Protein AF-A0A7C6TKN6-F1 (afdb_monomer)

Foldseek 3Di:
DDDDDDDPPPPVVVVVVVVVVVVVVVVVVPPPCDDDDDDDDDDDDDDDDDDDDDDDDPDDPQPDVVLLVVLVVLLVVLVVVLVVLVVVLVVLVVVLVPDDPVCPVVNVVSVVVSVVSVVVNVVSVVVSVVSVVSNVD

Sequence (137 aa):
DNRLRHVHGGVEEYLRLRAEQERRGSAGSNKTAGSNGATAGACGNDSGGAASASEGSETAAKLTGAEARAAKKEVSSIERRMDKLNSQIAKKHEEMAAHDQTDFEGLATLTAAIREYQDELDELEMRWLEASEALEA

pLDDT: mean 73.45, std 24.55, range [29.03, 98.44]

Solvent-accessible surface area (backbone atoms only — not comparable to full-atom values): 8570 Å² total; per-residue (Å²): 134,91,80,83,77,91,62,96,60,55,68,65,46,52,51,50,56,48,55,51,47,51,49,50,52,61,62,59,74,73,72,89,84,80,81,91,82,89,80,89,82,81,90,79,90,82,87,86,80,81,83,79,90,72,89,82,74,96,60,78,85,53,61,54,80,63,55,49,49,49,33,53,50,47,36,58,51,39,52,56,48,44,55,50,40,54,54,49,43,54,52,48,51,51,52,56,70,72,45,66,88,83,42,58,67,62,50,49,51,50,53,50,55,44,48,54,47,48,54,54,38,54,55,44,51,53,53,35,49,57,31,49,53,61,63,76,86

Structure (mmCIF, N/CA/C/O backbone):
data_AF-A0A7C6TKN6-F1
#
_entry.id   AF-A0A7C6TKN6-F1
#
loop_
_atom_site.group_PDB
_atom_site.id
_atom_site.type_symbol
_atom_site.label_atom_id
_atom_site.label_alt_id
_atom_site.label_comp_id
_atom_site.label_asym_id
_atom_site.label_entity_id
_atom_site.label_seq_id
_atom_site.pdbx_PDB_ins_code
_atom_site.Cartn_x
_atom_site.Cartn_y
_atom_site.Cartn_z
_atom_site.occupancy
_atom_site.B_iso_or_equiv
_atom_site.auth_seq_id
_atom_site.auth_comp_id
_atom_site.auth_asym_id
_atom_site.auth_atom_id
_atom_site.pdbx_PDB_model_num
ATOM 1 N N . ASP A 1 1 ? -15.943 -28.824 20.877 1.00 35.03 1 ASP A N 1
ATOM 2 C CA . ASP A 1 1 ? -16.032 -28.981 19.410 1.00 35.03 1 ASP A CA 1
ATOM 3 C C . ASP A 1 1 ? -15.747 -27.677 18.682 1.00 35.03 1 ASP A C 1
ATOM 5 O O . ASP A 1 1 ? -16.536 -26.743 18.735 1.00 35.03 1 ASP A O 1
ATOM 9 N N . ASN A 1 2 ? -14.583 -27.605 18.034 1.00 37.94 2 ASN A N 1
ATOM 10 C CA . ASN A 1 2 ? -14.028 -26.399 17.413 1.00 37.94 2 ASN A CA 1
ATOM 11 C C . ASN A 1 2 ? -14.423 -26.318 15.924 1.00 37.94 2 ASN A C 1
ATOM 13 O O . ASN A 1 2 ? -13.620 -26.579 15.030 1.00 37.94 2 ASN A O 1
ATOM 17 N N . ARG A 1 3 ? -15.699 -26.030 15.633 1.00 45.22 3 ARG A N 1
ATOM 18 C CA . ARG A 1 3 ? -16.209 -26.021 14.250 1.00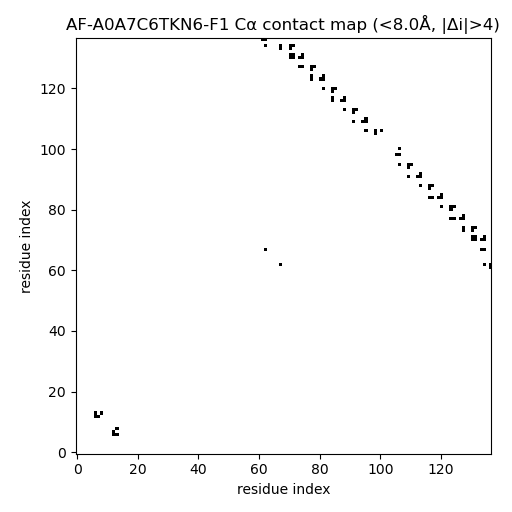 45.22 3 ARG A CA 1
ATOM 19 C C . ARG A 1 3 ? -15.982 -24.662 13.579 1.00 45.22 3 ARG A C 1
ATOM 21 O O . ARG A 1 3 ? -16.849 -23.793 13.625 1.00 45.22 3 ARG A O 1
ATOM 28 N N . LEU A 1 4 ? -14.840 -24.506 12.915 1.00 48.41 4 LEU A N 1
ATOM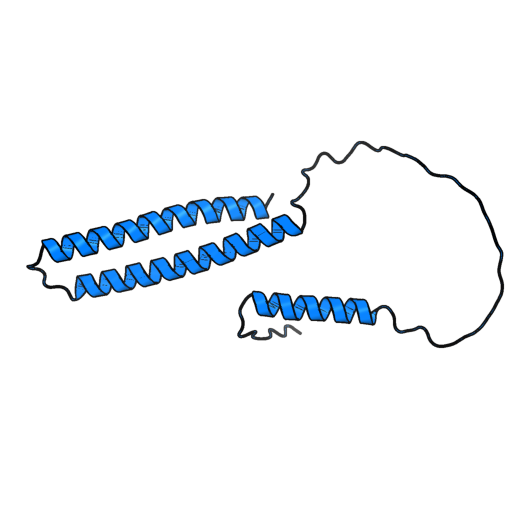 29 C CA . LEU A 1 4 ? -14.578 -23.390 12.000 1.00 48.41 4 LEU A CA 1
ATOM 30 C C . LEU A 1 4 ? -15.481 -23.517 10.762 1.00 48.41 4 LEU A C 1
ATOM 32 O O . LEU A 1 4 ? -15.497 -24.553 10.095 1.00 48.41 4 LEU A O 1
ATOM 36 N N . ARG A 1 5 ? -16.271 -22.479 10.465 1.00 62.88 5 ARG A N 1
ATOM 37 C CA . ARG A 1 5 ? -17.066 -22.381 9.232 1.00 62.88 5 ARG A CA 1
ATOM 38 C C . ARG A 1 5 ? -16.378 -21.405 8.285 1.00 62.88 5 ARG A C 1
ATOM 40 O O . ARG A 1 5 ? -16.221 -20.240 8.632 1.00 62.88 5 ARG A O 1
ATOM 47 N N . HIS A 1 6 ? -15.989 -21.882 7.104 1.00 48.28 6 HIS A N 1
ATOM 48 C CA . HIS A 1 6 ? -15.462 -21.029 6.040 1.00 48.28 6 HIS A CA 1
ATOM 49 C C . HIS A 1 6 ? -16.571 -20.121 5.507 1.00 48.28 6 HIS A C 1
ATOM 51 O O . HIS A 1 6 ? -17.545 -20.594 4.919 1.00 48.28 6 HIS A O 1
ATOM 57 N N . VAL A 1 7 ? -16.413 -18.817 5.717 1.00 61.28 7 VAL A N 1
ATOM 58 C CA . VAL A 1 7 ? -17.299 -17.788 5.177 1.00 61.28 7 VAL A CA 1
ATOM 59 C C . VAL A 1 7 ? -16.590 -17.152 3.984 1.00 61.28 7 VAL A C 1
ATOM 61 O O . VAL A 1 7 ? -15.584 -16.470 4.148 1.00 61.28 7 VAL A O 1
ATOM 64 N N . HIS A 1 8 ? -17.093 -17.405 2.776 1.00 56.00 8 HIS A N 1
ATOM 65 C CA . HIS A 1 8 ? -16.451 -16.990 1.520 1.00 56.00 8 HIS A CA 1
ATOM 66 C C . HIS A 1 8 ? -16.720 -15.514 1.148 1.00 56.00 8 HIS A C 1
ATOM 68 O O . HIS A 1 8 ? -16.358 -15.083 0.059 1.00 56.00 8 HIS A O 1
ATOM 74 N N . GLY A 1 9 ? -17.312 -14.733 2.060 1.00 57.84 9 GLY A N 1
ATOM 75 C CA . GLY A 1 9 ? -17.597 -13.299 1.912 1.00 57.84 9 GLY A CA 1
ATOM 76 C C . GLY A 1 9 ? -16.752 -12.379 2.801 1.00 57.84 9 GLY A C 1
ATOM 77 O O . GLY A 1 9 ? -17.115 -11.224 3.002 1.00 57.84 9 GLY A O 1
ATOM 78 N N . GLY A 1 10 ? -15.648 -12.873 3.373 1.00 64.69 10 GLY A N 1
ATOM 79 C CA . GLY A 1 10 ? -14.774 -12.069 4.231 1.00 64.69 10 GLY A CA 1
ATOM 80 C C . GLY A 1 10 ? -15.416 -11.667 5.568 1.00 64.69 10 GLY A C 1
ATOM 81 O O . GLY A 1 10 ? -16.241 -12.391 6.132 1.00 64.69 10 GLY A O 1
ATOM 82 N N . VAL A 1 11 ? -15.004 -10.518 6.108 1.00 55.28 11 VAL A N 1
ATOM 83 C CA . VAL A 1 11 ? -15.385 -10.052 7.455 1.00 55.28 11 VAL A CA 1
ATOM 84 C C . VAL A 1 11 ? -16.844 -9.584 7.491 1.00 55.28 11 VAL A C 1
ATOM 86 O O . VAL A 1 11 ? -17.546 -9.832 8.473 1.00 55.28 11 VAL A O 1
ATOM 89 N N . GLU A 1 12 ? -17.336 -8.972 6.413 1.00 60.56 12 GLU A N 1
ATOM 90 C CA . GLU A 1 12 ? -18.717 -8.503 6.293 1.00 60.56 12 GLU A CA 1
ATOM 91 C C . GLU A 1 12 ? -19.734 -9.638 6.455 1.00 60.56 12 GLU A C 1
ATOM 93 O O . GLU A 1 12 ? -20.741 -9.477 7.150 1.00 60.56 12 GLU A O 1
ATOM 98 N N . GLU A 1 13 ? -19.474 -10.805 5.862 1.00 68.44 13 GLU A N 1
ATOM 99 C CA . GLU A 1 13 ? -20.398 -11.932 5.957 1.00 68.44 13 GLU A CA 1
ATOM 100 C C . GLU A 1 13 ? -20.315 -12.651 7.312 1.00 68.44 13 GLU A C 1
ATOM 102 O O . GLU A 1 13 ? -21.340 -13.110 7.819 1.00 68.44 13 GLU A O 1
ATOM 107 N N . TYR A 1 14 ? -19.154 -12.641 7.981 1.00 66.56 14 TYR A N 1
ATOM 108 C CA . TYR A 1 14 ? -19.050 -13.080 9.378 1.00 66.56 14 TYR A CA 1
ATOM 109 C C . TYR A 1 14 ? -19.855 -12.170 10.321 1.00 66.56 14 TYR A C 1
ATOM 111 O O . TYR A 1 14 ? -20.592 -12.661 11.180 1.00 66.56 14 TYR A O 1
ATOM 119 N N . LEU A 1 15 ? -19.788 -10.847 10.130 1.00 77.69 15 LEU A N 1
ATOM 120 C CA . LEU A 1 15 ? -20.584 -9.885 10.900 1.00 77.69 15 LEU A CA 1
ATOM 121 C C . LEU A 1 15 ? -22.083 -10.012 10.606 1.00 77.69 15 LEU A C 1
ATOM 123 O O . LEU A 1 15 ? -22.890 -9.913 11.531 1.00 77.69 15 LEU A O 1
ATOM 127 N N . ARG A 1 16 ? -22.468 -10.290 9.354 1.00 76.62 16 ARG A N 1
ATOM 128 C CA . ARG A 1 16 ? -23.861 -10.563 8.973 1.00 76.62 16 ARG A CA 1
ATOM 129 C C . ARG A 1 16 ? -24.392 -11.829 9.643 1.00 76.62 16 ARG A C 1
ATOM 131 O O . ARG A 1 16 ? -25.434 -11.768 10.295 1.00 76.62 16 ARG A O 1
ATOM 138 N N . LEU A 1 17 ? -23.651 -12.938 9.562 1.00 73.31 17 LEU A N 1
ATOM 139 C CA . LEU A 1 17 ? -24.009 -14.190 10.237 1.00 73.31 17 LEU A CA 1
ATOM 140 C C . LEU A 1 17 ? -24.098 -14.006 11.757 1.00 73.31 17 LEU A C 1
ATOM 142 O O . LEU A 1 17 ? -24.978 -14.589 12.388 1.00 73.31 17 LEU A O 1
ATOM 146 N N . ARG A 1 18 ? -23.209 -13.203 12.354 1.00 71.19 18 ARG A N 1
ATOM 147 C CA . ARG A 1 18 ? -23.217 -12.915 13.794 1.00 71.19 18 ARG A CA 1
ATOM 148 C C . ARG A 1 18 ? -24.405 -12.042 14.200 1.00 71.19 18 ARG A C 1
ATOM 150 O O . ARG A 1 18 ? -25.084 -12.372 15.165 1.00 71.19 18 ARG A O 1
ATOM 157 N N . ALA A 1 19 ? -24.724 -11.003 13.431 1.00 71.75 19 ALA A N 1
ATOM 158 C CA . ALA A 1 19 ? -25.898 -10.161 13.666 1.00 71.75 19 ALA A CA 1
ATOM 159 C C . ALA A 1 19 ? -27.219 -10.937 13.501 1.00 71.75 19 ALA A C 1
ATOM 161 O O . ALA A 1 19 ? -28.207 -10.653 14.181 1.00 71.75 19 ALA A O 1
ATOM 162 N N . GLU A 1 20 ? -27.263 -11.925 12.605 1.00 75.62 20 GLU A N 1
ATOM 163 C CA . GLU A 1 20 ? -28.397 -12.847 12.474 1.00 75.62 20 GLU A CA 1
ATOM 164 C C . GLU A 1 20 ? -28.466 -13.853 13.632 1.00 75.62 20 GLU A C 1
ATOM 166 O O . GLU A 1 20 ? -29.561 -14.172 14.096 1.00 75.62 20 GLU A O 1
ATOM 171 N N . GLN A 1 21 ? -27.326 -14.314 14.153 1.00 71.62 21 GLN A N 1
ATOM 172 C CA . GLN A 1 21 ? -27.269 -15.171 15.342 1.00 71.62 21 GLN A CA 1
ATOM 173 C C . GLN A 1 21 ? -27.671 -14.426 16.618 1.00 71.62 21 GLN A C 1
ATOM 175 O O . GLN A 1 21 ? -28.427 -14.976 17.411 1.00 71.62 21 GLN A O 1
ATOM 180 N N . GLU A 1 22 ? -27.259 -13.172 16.795 1.00 67.38 22 GLU A N 1
ATOM 181 C CA . GLU A 1 22 ? -27.673 -12.324 17.920 1.00 67.38 22 GLU A CA 1
ATOM 182 C C . GLU A 1 22 ? -29.162 -1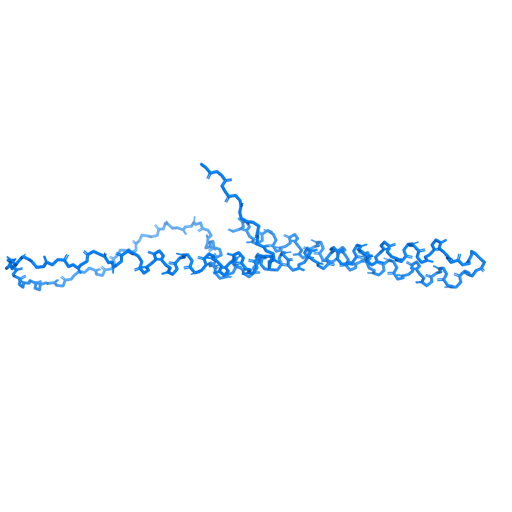1.971 17.834 1.00 67.38 22 GLU A C 1
ATOM 184 O O . GLU A 1 22 ? -29.866 -12.023 18.842 1.00 67.38 22 GLU A O 1
ATOM 189 N N . ARG A 1 23 ? -29.695 -11.726 16.628 1.00 67.06 23 ARG A N 1
ATOM 190 C CA . ARG A 1 23 ? -31.146 -11.573 16.425 1.00 67.06 23 ARG A CA 1
ATOM 191 C C . ARG A 1 23 ? -31.922 -12.858 16.699 1.00 67.06 23 ARG A C 1
ATOM 193 O O . ARG A 1 23 ? -32.992 -12.786 17.295 1.00 67.06 23 ARG A O 1
ATOM 200 N N . ARG A 1 24 ? -31.399 -14.030 16.324 1.00 63.84 24 ARG A N 1
ATOM 201 C CA . ARG A 1 24 ? -32.024 -15.330 16.641 1.00 63.84 24 ARG A CA 1
ATOM 202 C C . ARG A 1 24 ? -31.876 -15.715 18.116 1.00 63.84 24 ARG A C 1
ATOM 204 O O . ARG A 1 24 ? -32.787 -16.334 18.648 1.00 63.84 24 ARG A O 1
ATOM 211 N N . GLY A 1 25 ? -30.791 -15.323 18.782 1.00 54.00 25 GLY A N 1
ATOM 212 C CA . GLY A 1 25 ? -30.580 -15.507 20.223 1.00 54.00 25 GLY A CA 1
ATOM 213 C C . GLY A 1 25 ? -31.450 -14.573 21.068 1.00 54.00 25 GLY A C 1
ATOM 214 O O . GLY A 1 25 ? -32.052 -15.007 22.044 1.00 54.00 25 GLY A O 1
ATOM 215 N N . SER A 1 26 ? -31.616 -13.322 20.630 1.00 49.12 26 SER A N 1
ATOM 216 C CA . SER A 1 26 ? -32.526 -12.342 21.237 1.00 49.12 26 SER A CA 1
ATOM 217 C C . SER A 1 26 ? -34.001 -12.715 21.019 1.00 49.12 26 SER A C 1
ATOM 219 O O . SER A 1 26 ? -34.794 -12.692 21.958 1.00 49.12 26 SER A O 1
ATOM 221 N N . ALA A 1 27 ? -34.366 -13.202 19.826 1.00 50.28 27 ALA A N 1
ATOM 222 C CA . ALA A 1 27 ? -35.704 -13.739 19.551 1.00 50.28 27 ALA A CA 1
ATOM 223 C C . ALA A 1 27 ? -35.963 -15.127 20.181 1.00 50.28 27 ALA A C 1
ATOM 225 O O . ALA A 1 27 ? -37.114 -15.549 20.282 1.00 50.28 27 ALA A O 1
ATOM 226 N N . GLY A 1 28 ? -34.912 -15.838 20.607 1.00 45.28 28 GLY A N 1
ATOM 227 C CA . GLY A 1 28 ? -34.984 -17.143 21.273 1.00 45.28 28 GLY A CA 1
ATOM 228 C C . GLY A 1 28 ? -35.119 -17.071 22.797 1.00 45.28 28 GLY A C 1
ATOM 229 O O . GLY A 1 28 ? -35.523 -18.056 23.407 1.00 45.28 28 GLY A O 1
ATOM 230 N N . SER A 1 29 ? -34.846 -15.913 23.410 1.00 47.19 29 SER A N 1
ATOM 231 C CA . SER A 1 29 ? -35.003 -15.709 24.860 1.00 47.19 29 SER A CA 1
ATOM 232 C C . SER A 1 29 ? -36.444 -15.363 25.271 1.00 47.19 29 SER A C 1
ATOM 234 O O . SER A 1 29 ? -36.781 -15.361 26.450 1.00 47.19 29 SER A O 1
ATOM 236 N N . ASN A 1 30 ? -37.335 -15.119 24.302 1.00 45.03 30 ASN A N 1
ATOM 237 C CA . ASN A 1 30 ? -38.743 -14.810 24.553 1.00 45.03 30 ASN A CA 1
ATOM 238 C C . ASN A 1 30 ? -39.680 -15.828 23.889 1.00 45.03 30 ASN A C 1
ATOM 240 O O . ASN A 1 30 ? -40.559 -15.474 23.103 1.00 45.03 30 ASN A O 1
ATOM 244 N N . LYS A 1 31 ? -39.469 -17.122 24.159 1.00 43.81 31 LYS A N 1
ATOM 245 C CA . LYS A 1 31 ? -40.462 -18.155 23.830 1.00 43.81 31 LYS A CA 1
ATOM 246 C C . LYS A 1 31 ? -40.411 -19.367 24.760 1.00 43.81 31 LYS A C 1
ATOM 248 O O . LYS A 1 31 ? -40.294 -20.503 24.324 1.00 43.81 31 LYS A O 1
ATOM 253 N N . THR A 1 32 ? -40.625 -19.114 26.047 1.00 36.12 32 THR A N 1
ATOM 254 C CA . THR A 1 32 ? -41.352 -20.049 26.921 1.00 36.12 32 THR A CA 1
ATOM 255 C C . THR A 1 32 ? -42.398 -19.272 27.721 1.00 36.12 32 THR A C 1
ATOM 257 O O . THR A 1 32 ? -42.356 -19.210 28.944 1.00 36.12 32 THR A O 1
ATOM 260 N N . ALA A 1 33 ? -43.330 -18.633 27.012 1.00 37.22 33 ALA A N 1
ATOM 261 C CA . ALA A 1 33 ? -44.602 -18.195 27.576 1.00 37.22 33 ALA A CA 1
ATOM 262 C C . ALA A 1 33 ? -45.734 -18.913 26.827 1.00 37.22 33 ALA A C 1
ATOM 264 O O . ALA A 1 33 ? -46.091 -18.573 25.701 1.00 37.22 33 ALA A O 1
ATOM 265 N N . GLY A 1 34 ? -46.231 -19.954 27.486 1.00 35.22 34 GLY A N 1
ATOM 266 C CA . GLY A 1 34 ? -47.403 -20.772 27.185 1.00 35.22 34 GLY A CA 1
ATOM 267 C C . GLY A 1 34 ? -47.354 -21.935 28.184 1.00 35.22 34 GLY A C 1
ATOM 268 O O . GLY A 1 34 ? -46.414 -22.711 28.125 1.00 35.22 34 GLY A O 1
ATOM 269 N N . SER A 1 35 ? -48.220 -22.083 29.185 1.00 34.97 35 SER A N 1
ATOM 270 C CA . SER A 1 35 ? -49.567 -21.555 29.395 1.00 34.97 35 SER A CA 1
ATOM 271 C C . SER A 1 35 ? -49.912 -21.457 30.893 1.00 34.97 35 SER A C 1
ATOM 273 O O . SER A 1 35 ? -49.607 -22.370 31.650 1.00 34.97 35 SER A O 1
ATOM 275 N N . ASN A 1 36 ? -50.603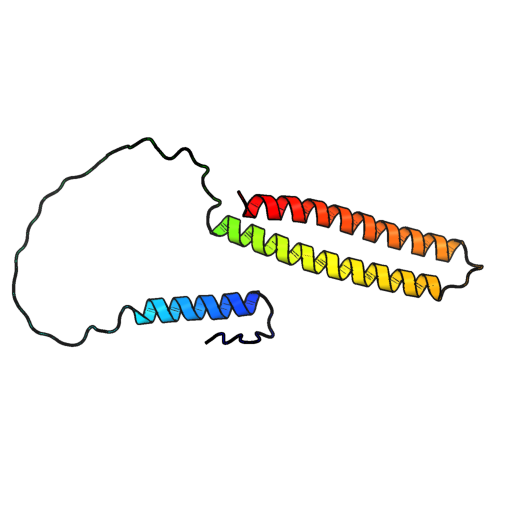 -20.374 31.259 1.00 38.84 36 ASN A N 1
ATOM 276 C CA . ASN A 1 36 ? -51.628 -20.193 32.300 1.00 38.84 36 ASN A CA 1
ATOM 277 C C . ASN A 1 36 ? -51.658 -21.088 33.558 1.00 38.84 36 ASN A C 1
ATOM 279 O O . ASN A 1 36 ? -52.048 -22.251 33.509 1.00 38.84 36 ASN A O 1
ATOM 283 N N . GLY A 1 37 ? -51.488 -20.430 34.709 1.00 29.45 37 GLY A N 1
ATOM 284 C CA . GLY A 1 37 ? -52.006 -20.838 36.017 1.00 29.45 37 GLY A CA 1
ATOM 285 C C . GLY A 1 37 ? -52.022 -19.628 36.954 1.00 29.45 37 GLY A C 1
ATOM 286 O O . GLY A 1 37 ? -50.978 -19.200 37.426 1.00 29.45 37 GLY A O 1
ATOM 287 N N . ALA A 1 38 ? -53.194 -19.019 37.123 1.00 41.88 38 ALA A N 1
ATOM 288 C CA . ALA A 1 38 ? -53.433 -17.772 37.845 1.00 41.88 38 ALA A CA 1
ATOM 289 C C . ALA A 1 38 ? -53.174 -17.869 39.357 1.00 41.88 38 ALA A C 1
ATOM 291 O O . ALA A 1 38 ? -53.588 -18.859 39.937 1.00 41.88 38 ALA A O 1
ATOM 292 N N . THR A 1 39 ? -52.666 -16.795 39.982 1.00 29.03 39 THR A N 1
ATOM 293 C CA . THR A 1 39 ? -53.166 -16.253 41.268 1.00 29.03 39 THR A CA 1
ATOM 294 C C . THR A 1 39 ? -52.62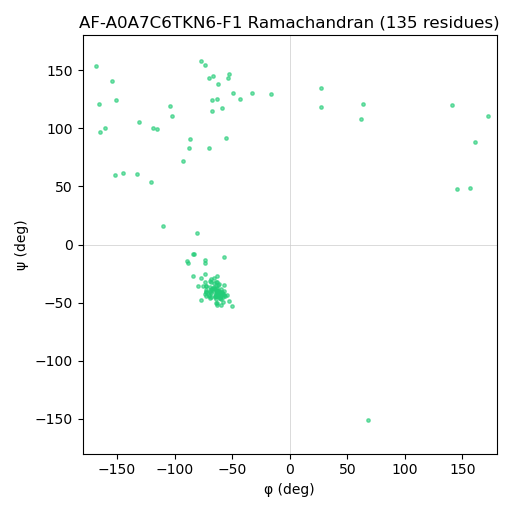6 -14.839 41.527 1.00 29.03 39 THR A C 1
ATOM 296 O O . THR A 1 39 ? -51.420 -14.639 41.587 1.00 29.03 39 THR A O 1
ATOM 299 N N . ALA A 1 40 ? -53.563 -13.900 41.678 1.00 34.19 40 ALA A N 1
ATOM 300 C CA . ALA A 1 40 ? -53.620 -12.769 42.613 1.00 34.19 40 ALA A CA 1
ATOM 301 C C . ALA A 1 40 ? -52.329 -12.132 43.173 1.00 34.19 40 ALA A C 1
ATOM 303 O O . ALA A 1 40 ? -51.515 -12.803 43.797 1.00 34.19 40 ALA A O 1
ATOM 304 N N . GLY A 1 41 ? -52.285 -10.792 43.170 1.00 30.81 41 GLY A N 1
ATOM 305 C CA . GLY A 1 41 ? -51.553 -10.080 44.222 1.00 30.81 41 GLY A CA 1
ATOM 306 C C . GLY A 1 41 ? -51.164 -8.633 43.944 1.00 30.81 41 GLY A C 1
ATOM 307 O O . GLY A 1 41 ? -50.044 -8.382 43.539 1.00 30.81 41 GLY A O 1
ATOM 308 N N . ALA A 1 42 ? -52.076 -7.720 44.283 1.00 33.81 42 ALA A N 1
ATOM 309 C CA . ALA A 1 42 ? -51.826 -6.394 44.858 1.00 33.81 42 ALA A CA 1
ATOM 310 C C . ALA A 1 42 ? -51.060 -5.308 44.065 1.00 33.81 42 ALA A C 1
ATOM 312 O O . ALA A 1 42 ? -49.877 -5.381 43.753 1.00 33.81 42 ALA A O 1
ATOM 313 N N . CYS A 1 43 ? -51.785 -4.204 43.893 1.00 40.84 43 CYS A N 1
ATOM 314 C CA . CYS A 1 43 ? -51.296 -2.839 43.767 1.00 40.84 43 CYS A CA 1
ATOM 315 C C . CYS A 1 43 ? -50.353 -2.425 44.913 1.00 40.84 43 CYS A C 1
ATOM 317 O O . CYS A 1 43 ? -50.588 -2.764 46.073 1.00 40.84 43 CYS A O 1
ATOM 319 N N . GLY A 1 44 ? -49.372 -1.584 44.589 1.00 34.66 44 GLY A N 1
ATOM 320 C CA . GLY A 1 44 ? -48.568 -0.836 45.550 1.00 34.66 44 GLY A CA 1
ATOM 321 C C . GLY A 1 44 ? -47.807 0.284 44.846 1.00 34.66 44 GLY A C 1
ATOM 322 O O . GLY A 1 44 ? -46.759 0.043 44.257 1.00 34.66 44 GLY A O 1
ATOM 323 N N . ASN A 1 45 ? -48.361 1.497 44.881 1.00 48.56 45 ASN A N 1
ATOM 324 C CA . ASN A 1 45 ? -47.593 2.726 44.697 1.00 48.56 45 ASN A CA 1
ATOM 325 C C . ASN A 1 45 ? -46.557 2.826 45.828 1.00 48.56 45 ASN A C 1
ATOM 327 O O . ASN A 1 45 ? -46.938 2.631 46.977 1.00 48.56 45 ASN A O 1
ATOM 331 N N . ASP A 1 46 ? -45.322 3.225 45.536 1.00 34.66 46 ASP A N 1
ATOM 332 C CA . ASP A 1 46 ? -44.772 4.480 46.061 1.00 34.66 46 ASP A CA 1
ATOM 333 C C . ASP A 1 46 ? -43.464 4.843 45.348 1.00 34.66 46 ASP A C 1
ATOM 335 O O . ASP A 1 46 ? -42.760 4.009 44.779 1.00 34.66 46 ASP A O 1
ATOM 339 N N . SER A 1 47 ? -43.218 6.141 45.340 1.00 48.84 47 SER A N 1
ATOM 340 C CA . SER A 1 47 ? -42.131 6.855 44.697 1.00 48.84 47 SER A CA 1
ATOM 341 C C . SER A 1 47 ? -40.826 6.726 45.488 1.00 48.84 47 SER A C 1
ATOM 343 O O . SER A 1 47 ? -40.844 6.582 46.703 1.00 48.84 47 SER A O 1
ATOM 345 N N . GLY A 1 48 ? -39.684 6.934 44.828 1.00 32.88 48 GLY A N 1
ATOM 346 C CA . GLY A 1 48 ? -38.481 7.408 45.519 1.00 32.88 48 GLY A CA 1
ATOM 347 C C . GLY A 1 48 ? -37.181 6.775 45.048 1.00 32.88 48 GLY A C 1
ATOM 348 O O . GLY A 1 48 ? -36.978 5.573 45.178 1.00 32.88 48 GLY A O 1
ATOM 349 N N . GLY A 1 49 ? -36.271 7.615 44.555 1.00 33.66 49 GLY A N 1
ATOM 350 C CA . GLY A 1 49 ? -34.873 7.225 44.390 1.00 33.66 49 GLY A CA 1
ATOM 351 C C . GLY A 1 49 ? -34.092 8.014 43.349 1.00 33.66 49 GLY A C 1
ATOM 352 O O . GLY A 1 49 ? -33.431 7.415 42.510 1.00 33.66 49 GLY A O 1
ATOM 353 N N . ALA A 1 50 ? -34.168 9.346 43.377 1.00 43.62 50 ALA A N 1
ATOM 354 C CA . ALA A 1 50 ? -33.177 10.176 42.706 1.00 43.62 50 ALA A CA 1
ATOM 355 C C . ALA A 1 50 ? -31.827 10.095 43.443 1.00 43.62 50 ALA A C 1
ATOM 357 O O . ALA A 1 50 ? -31.793 10.099 44.669 1.00 43.62 50 ALA A O 1
ATOM 358 N N . ALA A 1 51 ? -30.752 10.115 42.652 1.00 44.56 51 ALA A N 1
ATOM 359 C CA . ALA A 1 51 ? -29.389 10.519 42.995 1.00 44.56 51 ALA A CA 1
ATOM 360 C C . ALA A 1 51 ? -28.637 9.727 44.088 1.00 44.56 51 ALA A C 1
ATOM 362 O O . ALA A 1 51 ? -28.775 9.940 45.289 1.00 44.56 51 ALA A O 1
ATOM 363 N N . SER A 1 52 ? -27.654 8.948 43.641 1.00 37.16 52 SER A N 1
ATOM 364 C CA . SER A 1 52 ? -26.338 8.952 44.280 1.00 37.16 52 SER A CA 1
ATOM 365 C C . SER A 1 52 ? -25.275 9.101 43.205 1.00 37.16 52 SER A C 1
ATOM 367 O O . SER A 1 52 ? -25.001 8.184 42.435 1.00 37.16 52 SER A O 1
ATOM 369 N N . ALA A 1 53 ? -24.716 10.308 43.149 1.00 46.75 53 ALA A N 1
ATOM 370 C CA . ALA A 1 53 ? -23.379 10.522 42.646 1.00 46.75 53 ALA A CA 1
ATOM 371 C C . ALA A 1 53 ? -22.424 9.694 43.515 1.00 46.75 53 ALA A C 1
ATOM 373 O O . ALA A 1 53 ? -22.326 9.911 44.720 1.00 46.75 53 ALA A O 1
ATOM 374 N N . SER A 1 54 ? -21.749 8.738 42.887 1.00 39.03 54 SER A N 1
ATOM 375 C CA . SER A 1 54 ? -20.450 8.259 43.333 1.00 39.03 54 SER A CA 1
ATOM 376 C C . SER A 1 54 ? -19.484 8.644 42.229 1.00 39.03 54 SER A C 1
ATOM 378 O O . SER A 1 54 ? -19.418 7.996 41.186 1.00 39.03 54 SER A O 1
ATOM 380 N N . GLU A 1 55 ? -18.777 9.744 42.458 1.00 46.97 55 GLU A N 1
ATOM 381 C CA . GLU A 1 55 ? -17.479 9.994 41.847 1.00 46.97 55 GLU A CA 1
ATOM 382 C C . GLU A 1 55 ? -16.610 8.748 42.056 1.00 46.97 55 GLU A C 1
ATOM 384 O O . GLU A 1 55 ? -16.566 8.183 43.152 1.00 46.97 55 GLU A O 1
ATOM 389 N N . GLY A 1 56 ? -15.995 8.270 40.976 1.00 38.97 56 GLY A N 1
ATOM 390 C CA . GLY A 1 56 ? -15.211 7.038 40.996 1.00 38.97 56 GLY A CA 1
ATOM 391 C C . GLY A 1 56 ? -15.291 6.227 39.708 1.00 38.97 56 GLY A C 1
ATOM 392 O O . GLY A 1 56 ? -15.500 5.020 39.754 1.00 38.97 56 GLY A O 1
ATOM 393 N N . SER A 1 57 ? -15.120 6.865 38.551 1.00 37.56 57 SER A N 1
ATOM 394 C CA . SER A 1 57 ? -14.620 6.160 37.367 1.00 37.56 57 SER A CA 1
ATOM 395 C C . SER A 1 57 ? -13.742 7.104 36.554 1.00 37.56 57 SER A C 1
ATOM 397 O O . SER A 1 57 ? -14.016 7.443 35.409 1.00 37.56 57 SER A O 1
ATOM 399 N N . GLU A 1 58 ? -12.660 7.555 37.187 1.00 43.62 58 GLU A N 1
ATOM 400 C CA . GLU A 1 58 ? -11.440 7.855 36.449 1.00 43.62 58 GLU A CA 1
ATOM 401 C C . GLU A 1 58 ? -10.840 6.530 35.976 1.00 43.62 58 GLU A C 1
ATOM 403 O O . GLU A 1 58 ? -9.968 5.951 36.609 1.00 43.62 58 GLU A O 1
ATOM 408 N N . THR A 1 59 ? -11.350 6.030 34.860 1.00 42.19 59 THR A N 1
ATOM 409 C CA . THR A 1 59 ? -10.547 5.342 33.852 1.00 42.19 59 THR A CA 1
ATOM 410 C C . THR A 1 59 ? -11.259 5.589 32.542 1.00 42.19 59 THR A C 1
ATOM 412 O O . THR A 1 59 ? -12.460 5.346 32.461 1.00 42.19 59 THR A O 1
ATOM 415 N N . ALA A 1 60 ? -10.511 6.142 31.590 1.00 44.88 60 ALA A N 1
ATOM 416 C CA . ALA A 1 60 ? -10.884 6.514 30.236 1.00 44.88 60 ALA A CA 1
ATOM 417 C C . ALA A 1 60 ? -12.190 5.884 29.738 1.00 44.88 60 ALA A C 1
ATOM 419 O O . ALA A 1 60 ? -12.369 4.665 29.794 1.00 44.88 60 ALA A O 1
ATOM 420 N N . ALA A 1 61 ? -13.082 6.723 29.212 1.00 50.59 61 ALA A N 1
ATOM 421 C CA . ALA A 1 61 ? -14.185 6.268 28.389 1.00 50.59 61 ALA A CA 1
ATOM 422 C C . ALA A 1 61 ? -13.603 5.442 27.232 1.00 50.59 61 ALA A C 1
ATOM 424 O O . ALA A 1 61 ? -13.220 5.995 26.206 1.00 50.59 61 ALA A O 1
ATOM 425 N N . LYS A 1 62 ? -13.506 4.121 27.441 1.00 57.56 62 LYS A N 1
ATOM 426 C CA . LYS A 1 62 ? -13.270 3.123 26.403 1.00 57.56 62 LYS A CA 1
ATOM 427 C C . LYS A 1 62 ? -14.156 3.512 25.242 1.00 57.56 62 LYS A C 1
ATOM 429 O O . LYS A 1 62 ? -15.362 3.679 25.461 1.00 57.56 62 LYS A O 1
ATOM 434 N N . LEU A 1 63 ? -13.554 3.668 24.068 1.00 55.34 63 LEU A N 1
ATOM 435 C CA . LEU A 1 63 ? -14.245 4.013 22.834 1.00 55.34 63 LEU A CA 1
ATOM 436 C C . LEU A 1 63 ? -15.650 3.418 22.808 1.00 55.34 63 LEU A C 1
ATOM 438 O O . LEU A 1 63 ? -15.854 2.220 23.060 1.00 55.34 63 LEU A O 1
ATOM 442 N N . THR A 1 64 ? -16.636 4.254 22.502 1.00 67.25 64 THR A N 1
ATOM 443 C CA . THR A 1 64 ? -18.005 3.781 22.342 1.00 67.25 64 THR A CA 1
ATOM 444 C C . THR A 1 64 ? -17.991 2.631 21.331 1.00 67.25 64 THR A C 1
ATOM 446 O O . THR A 1 64 ? -17.236 2.636 20.359 1.00 67.25 64 THR A O 1
ATOM 449 N N . GLY A 1 65 ? -18.816 1.596 21.518 1.00 75.69 65 GLY A N 1
ATOM 450 C CA . GLY A 1 65 ? -18.769 0.409 20.647 1.00 75.69 65 GLY A CA 1
ATOM 451 C C . GLY A 1 65 ? -18.980 0.698 19.147 1.00 75.69 65 GLY A C 1
ATOM 452 O O . GLY A 1 65 ? -18.810 -0.202 18.324 1.00 75.69 65 GLY A O 1
ATOM 453 N N . ALA A 1 66 ? -19.389 1.917 18.777 1.00 79.81 66 ALA A N 1
ATOM 454 C CA . ALA A 1 66 ? -19.404 2.426 17.410 1.00 79.81 66 ALA A CA 1
ATOM 455 C C . ALA A 1 66 ? -18.005 2.838 16.913 1.00 79.81 66 ALA A C 1
ATOM 457 O O . ALA A 1 66 ? -17.612 2.396 15.834 1.00 79.81 66 ALA A O 1
ATOM 458 N N . GLU A 1 67 ? -17.246 3.597 17.702 1.00 81.81 67 GLU A N 1
ATOM 459 C CA . GLU A 1 67 ? -15.868 4.012 17.401 1.00 81.81 67 GLU A CA 1
ATOM 460 C C . GLU A 1 67 ? -14.943 2.794 17.282 1.00 81.81 67 GLU A C 1
ATOM 462 O O . GLU A 1 67 ? -14.247 2.645 16.281 1.00 81.81 67 GLU A O 1
ATOM 467 N N . ALA A 1 68 ? -15.058 1.820 18.192 1.00 83.75 68 ALA A N 1
ATOM 468 C CA . ALA A 1 68 ? -14.287 0.574 18.113 1.00 83.75 68 ALA A CA 1
ATOM 469 C C . ALA A 1 68 ? -14.604 -0.270 16.857 1.00 83.75 68 ALA A C 1
ATOM 471 O O . ALA A 1 68 ? -13.778 -1.050 16.386 1.00 83.75 68 ALA A O 1
ATOM 472 N N . ARG A 1 69 ? -15.818 -0.162 16.298 1.00 84.69 69 ARG A N 1
ATOM 473 C CA . ARG A 1 69 ? -16.170 -0.819 15.024 1.00 84.69 69 ARG A CA 1
ATOM 474 C C . ARG A 1 69 ? -15.655 -0.038 13.820 1.00 84.69 69 ARG A C 1
ATOM 476 O O . ARG A 1 69 ? -15.271 -0.666 12.835 1.00 84.69 69 ARG A O 1
ATOM 483 N N . ALA A 1 70 ? -15.665 1.291 13.893 1.00 87.81 70 ALA A N 1
ATOM 484 C CA . ALA A 1 70 ? -15.109 2.152 12.857 1.00 87.81 70 ALA A CA 1
ATOM 485 C C . ALA A 1 70 ? -13.596 1.928 12.720 1.00 87.81 70 ALA A C 1
ATOM 487 O O . ALA A 1 70 ? -13.152 1.580 11.629 1.00 87.81 70 ALA A O 1
ATOM 488 N N . ALA A 1 71 ? -12.851 1.966 13.829 1.00 86.25 71 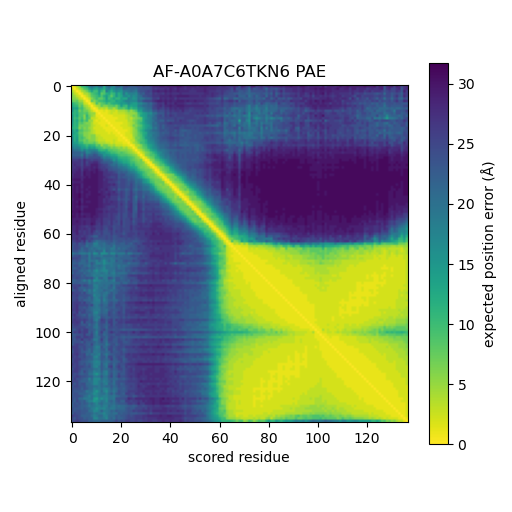ALA A N 1
ATOM 489 C CA . ALA A 1 71 ? -11.408 1.727 13.834 1.00 86.25 71 ALA A CA 1
ATOM 490 C C . ALA A 1 71 ? -11.044 0.309 13.341 1.00 86.25 71 ALA A C 1
ATOM 492 O O . ALA A 1 71 ? -10.164 0.152 12.502 1.00 86.25 71 ALA A O 1
ATOM 493 N N . LYS A 1 72 ? -11.806 -0.738 13.713 1.00 90.75 72 LYS A N 1
ATOM 494 C CA . LYS A 1 72 ? -11.618 -2.100 13.152 1.00 90.75 72 LYS A CA 1
ATOM 495 C C . LYS A 1 72 ? -11.781 -2.150 11.636 1.00 90.75 72 LYS A C 1
ATOM 497 O O . LYS A 1 72 ? -11.051 -2.869 10.955 1.00 90.75 72 LYS A O 1
ATOM 502 N N . LYS A 1 73 ? -12.774 -1.429 11.109 1.00 93.94 73 LYS A N 1
ATOM 503 C CA . LYS A 1 73 ? -13.023 -1.360 9.667 1.00 93.94 73 LYS A CA 1
ATOM 504 C C . LYS A 1 73 ? -11.899 -0.612 8.958 1.00 93.94 73 LYS A C 1
ATOM 506 O O . LYS A 1 73 ? -11.525 -1.006 7.858 1.00 93.94 73 LYS A O 1
ATOM 511 N N . GLU A 1 74 ? -11.388 0.444 9.574 1.00 92.56 74 GLU A N 1
ATOM 512 C CA . GLU A 1 74 ? -10.268 1.221 9.058 1.00 92.56 74 GLU A CA 1
ATOM 513 C C . GLU A 1 74 ? -8.997 0.378 8.978 1.00 92.56 74 GLU A C 1
ATOM 515 O O . GLU A 1 74 ? -8.483 0.211 7.876 1.00 92.56 74 GLU A O 1
ATOM 520 N N . VAL A 1 75 ? -8.604 -0.285 10.070 1.00 95.06 75 VAL A N 1
ATOM 521 C CA . VAL A 1 75 ? -7.498 -1.261 10.103 1.00 95.06 75 VAL A CA 1
ATOM 522 C C . VAL A 1 75 ? -7.643 -2.300 8.985 1.00 95.06 75 VAL A C 1
ATOM 524 O O . VAL A 1 75 ? -6.769 -2.425 8.131 1.00 95.06 75 VAL A O 1
ATOM 527 N N . SER A 1 76 ? -8.807 -2.958 8.893 1.00 96.19 76 SER A N 1
ATOM 528 C CA . SER A 1 76 ? -9.067 -3.966 7.849 1.00 96.19 76 SER A CA 1
ATOM 529 C C . SER A 1 76 ? -9.029 -3.387 6.427 1.00 96.19 76 SER A C 1
ATOM 531 O O . SER A 1 76 ? -8.716 -4.090 5.467 1.00 96.19 76 SER A O 1
ATOM 533 N N . SER A 1 77 ? -9.423 -2.124 6.245 1.00 96.50 77 SER A N 1
ATOM 534 C CA . SER A 1 77 ? -9.373 -1.458 4.942 1.00 96.50 77 SER A CA 1
ATOM 535 C C . SER A 1 77 ? -7.949 -1.067 4.568 1.00 96.50 77 SER A C 1
ATOM 537 O O . SER A 1 77 ? -7.631 -1.090 3.380 1.00 96.50 77 SER A O 1
ATOM 539 N N . ILE A 1 78 ? -7.132 -0.662 5.538 1.00 96.38 78 ILE A N 1
ATOM 540 C CA . ILE A 1 78 ? -5.741 -0.276 5.324 1.00 96.38 78 ILE A CA 1
ATOM 541 C C . ILE A 1 78 ? -4.917 -1.509 4.949 1.00 96.38 78 ILE A C 1
ATOM 543 O O . ILE A 1 78 ? -4.262 -1.480 3.912 1.00 96.38 78 ILE A O 1
ATOM 547 N N . GLU A 1 79 ? -5.073 -2.625 5.666 1.00 97.12 79 GLU A N 1
ATOM 548 C CA . GLU A 1 79 ? -4.413 -3.903 5.347 1.00 97.12 79 GLU A CA 1
ATOM 549 C C . GLU A 1 79 ? -4.662 -4.331 3.893 1.00 97.12 79 GLU A C 1
ATOM 551 O O . GLU A 1 79 ? -3.729 -4.579 3.133 1.00 97.12 79 GLU A O 1
ATOM 556 N N . ARG A 1 80 ? -5.925 -4.304 3.440 1.00 97.88 80 ARG A N 1
ATOM 557 C CA . ARG A 1 80 ? -6.269 -4.641 2.045 1.00 97.88 80 ARG A CA 1
ATOM 558 C C . ARG A 1 80 ? -5.626 -3.701 1.023 1.00 97.88 80 ARG A C 1
ATOM 560 O O . ARG A 1 80 ? -5.349 -4.122 -0.101 1.00 97.88 80 ARG A O 1
ATOM 567 N N . ARG A 1 81 ? -5.457 -2.420 1.366 1.00 97.19 81 ARG A N 1
ATOM 568 C CA . ARG A 1 81 ? -4.800 -1.438 0.489 1.00 97.19 81 ARG A CA 1
ATOM 569 C C . ARG A 1 81 ? -3.294 -1.680 0.443 1.00 97.19 81 ARG A C 1
ATOM 571 O O . ARG A 1 81 ? -2.747 -1.688 -0.655 1.00 97.19 81 ARG A O 1
ATOM 578 N N . MET A 1 82 ? -2.662 -1.966 1.579 1.00 97.44 82 MET A N 1
ATOM 579 C CA . MET A 1 82 ? -1.248 -2.344 1.647 1.00 97.44 82 MET A CA 1
ATOM 580 C C . MET A 1 82 ? -0.966 -3.619 0.843 1.00 97.44 82 MET A C 1
ATOM 582 O O . MET A 1 82 ? -0.062 -3.627 0.012 1.00 97.44 82 MET A O 1
ATOM 586 N N . ASP A 1 83 ? -1.791 -4.663 0.977 1.00 98.06 83 ASP A N 1
ATOM 587 C CA . ASP A 1 83 ? -1.682 -5.889 0.167 1.00 98.06 83 ASP A CA 1
ATOM 588 C C . ASP A 1 83 ? -1.764 -5.593 -1.338 1.00 98.06 83 ASP A C 1
ATOM 590 O O . ASP A 1 83 ? -1.042 -6.167 -2.167 1.00 98.06 83 ASP A O 1
ATOM 594 N N . LYS A 1 84 ? -2.655 -4.667 -1.710 1.00 97.94 84 LYS A N 1
ATOM 595 C CA . LYS A 1 84 ? -2.825 -4.242 -3.096 1.00 97.94 84 LYS A CA 1
ATOM 596 C C . LYS A 1 84 ? -1.615 -3.459 -3.604 1.00 97.94 84 LYS A C 1
ATOM 598 O O . LYS A 1 84 ? -1.211 -3.696 -4.743 1.00 97.94 84 LYS A O 1
ATOM 603 N N . LEU A 1 85 ? -1.045 -2.558 -2.807 1.00 97.81 85 LEU A N 1
ATOM 604 C CA . LEU A 1 85 ? 0.180 -1.830 -3.149 1.00 97.81 85 LEU A CA 1
ATOM 605 C C . LEU A 1 85 ? 1.371 -2.778 -3.271 1.00 97.81 85 LEU A C 1
ATOM 607 O O . LEU A 1 85 ? 2.026 -2.767 -4.307 1.00 97.81 85 LEU A O 1
ATOM 611 N N . ASN A 1 86 ? 1.562 -3.694 -2.323 1.00 97.81 86 ASN A N 1
ATOM 612 C CA . ASN A 1 86 ? 2.595 -4.731 -2.398 1.00 97.81 86 ASN A CA 1
ATOM 613 C C . ASN A 1 86 ? 2.494 -5.559 -3.687 1.00 97.81 86 ASN A C 1
ATOM 615 O O . ASN A 1 86 ? 3.489 -5.791 -4.374 1.00 97.81 86 ASN A O 1
ATOM 619 N N . SER A 1 87 ? 1.276 -5.945 -4.077 1.00 98.00 87 SER A N 1
ATOM 620 C CA . SER A 1 87 ? 1.043 -6.648 -5.345 1.00 98.00 87 SER A CA 1
ATOM 621 C C . SER A 1 87 ? 1.396 -5.791 -6.572 1.00 98.00 87 SER A C 1
ATOM 623 O O . SER A 1 87 ? 1.873 -6.312 -7.579 1.00 98.00 87 SER A O 1
ATOM 625 N N . GLN A 1 88 ? 1.154 -4.478 -6.515 1.00 97.19 88 GLN A N 1
ATOM 626 C CA . GLN A 1 88 ? 1.506 -3.544 -7.591 1.00 97.19 88 GLN A CA 1
ATOM 627 C C . GLN A 1 88 ? 3.015 -3.298 -7.669 1.00 97.19 88 GLN A C 1
ATOM 629 O O . GLN A 1 88 ? 3.559 -3.309 -8.771 1.00 97.19 88 GLN A O 1
ATOM 634 N N . ILE A 1 89 ? 3.693 -3.159 -6.528 1.00 97.62 89 ILE A N 1
ATOM 635 C CA . ILE A 1 89 ? 5.154 -3.064 -6.425 1.00 97.62 89 ILE A CA 1
ATOM 636 C C . ILE A 1 89 ? 5.801 -4.311 -7.033 1.00 97.62 89 ILE A C 1
ATOM 638 O O . ILE A 1 89 ? 6.662 -4.193 -7.903 1.00 97.62 89 ILE A O 1
ATOM 642 N N . ALA A 1 90 ? 5.338 -5.507 -6.658 1.00 98.12 90 ALA A N 1
ATOM 643 C CA . ALA A 1 90 ? 5.841 -6.761 -7.219 1.00 98.12 90 ALA A CA 1
ATOM 644 C C . ALA A 1 90 ? 5.676 -6.816 -8.747 1.00 98.12 90 ALA A C 1
ATOM 646 O O . ALA A 1 90 ? 6.623 -7.141 -9.463 1.00 98.12 90 ALA A O 1
ATOM 647 N N . LYS A 1 91 ? 4.504 -6.416 -9.258 1.00 97.75 91 LYS A N 1
ATOM 648 C CA . LYS A 1 91 ? 4.255 -6.335 -10.702 1.00 97.75 91 LYS A CA 1
ATOM 649 C C . LYS A 1 91 ? 5.186 -5.332 -11.392 1.00 97.75 91 LYS A C 1
ATOM 651 O O . LYS A 1 91 ? 5.697 -5.615 -12.469 1.00 97.75 91 LYS A O 1
ATOM 656 N N . LYS A 1 92 ? 5.436 -4.171 -10.783 1.00 96.56 92 LYS A N 1
ATOM 657 C CA . LYS A 1 92 ? 6.363 -3.169 -11.328 1.00 96.56 92 LYS A CA 1
ATOM 658 C C . LYS A 1 92 ? 7.806 -3.662 -11.341 1.00 96.56 92 LYS A C 1
ATOM 660 O O . LYS A 1 92 ? 8.519 -3.398 -12.303 1.00 96.56 92 LYS A O 1
ATOM 665 N N . HIS A 1 93 ? 8.225 -4.418 -10.329 1.00 97.69 93 HIS A N 1
ATOM 666 C CA . HIS A 1 93 ? 9.528 -5.080 -10.341 1.00 97.69 93 HIS A CA 1
ATOM 667 C C . HIS A 1 93 ? 9.644 -6.116 -11.463 1.00 97.69 93 HIS A C 1
ATOM 669 O O . HIS A 1 93 ? 10.693 -6.192 -12.096 1.00 97.69 93 HIS A O 1
ATOM 675 N N . GLU A 1 94 ? 8.583 -6.874 -11.748 1.00 97.88 94 GLU 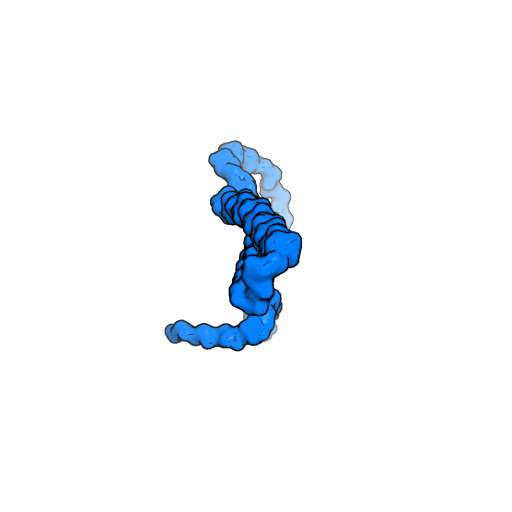A N 1
ATOM 676 C CA . GLU A 1 94 ? 8.546 -7.793 -12.892 1.00 97.88 94 GLU A CA 1
ATOM 677 C C . GLU A 1 94 ? 8.614 -7.039 -14.231 1.00 97.88 94 GLU A C 1
ATOM 679 O O . GLU A 1 94 ? 9.413 -7.400 -15.094 1.00 97.88 94 GLU A O 1
ATOM 684 N N . GLU A 1 95 ? 7.856 -5.946 -14.380 1.00 95.62 95 GLU A N 1
ATOM 685 C CA . GLU A 1 95 ? 7.924 -5.058 -15.553 1.00 95.62 95 GLU A CA 1
ATOM 686 C C . GLU A 1 95 ? 9.341 -4.494 -15.746 1.00 95.62 95 GLU A C 1
ATOM 688 O O . GLU A 1 95 ? 9.853 -4.496 -16.862 1.00 95.62 95 GLU A O 1
ATOM 693 N N . MET A 1 96 ? 10.003 -4.072 -14.664 1.00 95.00 96 MET A N 1
ATOM 694 C CA . MET A 1 96 ? 11.384 -3.582 -14.683 1.00 95.00 96 MET A CA 1
ATOM 695 C C . MET A 1 96 ? 12.386 -4.680 -15.054 1.00 95.00 96 MET A C 1
ATOM 697 O O . MET A 1 96 ? 13.313 -4.424 -15.816 1.00 95.00 96 MET A O 1
ATOM 701 N N . ALA A 1 97 ? 12.197 -5.904 -14.556 1.00 96.12 97 ALA A N 1
ATOM 702 C CA . ALA A 1 97 ? 13.052 -7.042 -14.887 1.00 96.12 97 ALA A CA 1
ATOM 703 C C . ALA A 1 97 ? 12.909 -7.484 -16.354 1.00 96.12 97 ALA A C 1
ATOM 705 O O . ALA A 1 97 ? 13.878 -7.957 -16.947 1.00 96.12 97 ALA A O 1
ATOM 706 N N . ALA A 1 98 ? 11.717 -7.326 -16.936 1.00 96.25 98 ALA A N 1
ATOM 707 C CA . ALA A 1 98 ? 11.441 -7.609 -18.343 1.00 96.25 98 ALA A CA 1
ATOM 708 C C . ALA A 1 98 ? 11.804 -6.446 -19.290 1.00 96.25 98 ALA A C 1
ATOM 710 O O . ALA A 1 98 ? 11.730 -6.614 -20.509 1.00 96.25 98 ALA A O 1
ATOM 711 N N . HIS A 1 99 ? 12.163 -5.277 -18.751 1.00 95.44 99 HIS A N 1
ATOM 712 C CA . HIS A 1 99 ? 12.445 -4.079 -19.534 1.00 95.44 99 HIS A CA 1
ATOM 713 C C . HIS A 1 99 ? 13.796 -4.161 -20.262 1.00 95.44 99 HIS A C 1
ATOM 715 O O . HIS A 1 99 ? 14.729 -4.839 -19.826 1.00 95.44 99 HIS A O 1
ATOM 721 N N . ASP A 1 100 ? 13.922 -3.417 -21.362 1.00 95.75 100 ASP A N 1
ATOM 722 C CA . ASP A 1 100 ? 15.212 -3.189 -22.013 1.00 95.75 100 ASP A CA 1
ATOM 723 C C . ASP A 1 100 ? 16.155 -2.423 -21.069 1.00 95.75 100 ASP A C 1
ATOM 725 O O . ASP A 1 100 ? 15.818 -1.340 -20.588 1.00 95.75 100 ASP A O 1
ATOM 729 N N . GLN A 1 101 ? 17.341 -2.987 -20.823 1.00 93.69 101 GLN A N 1
ATOM 730 C CA . GLN A 1 101 ? 18.361 -2.427 -19.932 1.00 93.69 101 GLN A CA 1
ATOM 731 C C . GLN A 1 101 ? 19.084 -1.208 -20.517 1.00 93.69 101 GLN A C 1
ATOM 733 O O . GLN A 1 101 ? 19.798 -0.513 -19.795 1.00 93.69 101 GLN A O 1
ATOM 738 N N . THR A 1 102 ? 18.934 -0.960 -21.818 1.00 96.00 102 THR A N 1
ATOM 739 C CA . THR A 1 102 ? 19.504 0.214 -22.490 1.00 96.00 102 THR A CA 1
ATOM 740 C C . THR A 1 102 ? 18.563 1.419 -22.472 1.00 96.00 102 THR A C 1
ATOM 742 O O . THR A 1 102 ? 19.016 2.543 -22.699 1.00 96.00 102 THR A O 1
ATOM 745 N N . ASP A 1 103 ? 17.283 1.216 -22.135 1.00 96.69 103 ASP A N 1
ATOM 746 C CA . ASP A 1 103 ? 16.310 2.291 -21.947 1.00 96.69 103 ASP A CA 1
ATOM 747 C C . ASP A 1 103 ? 16.343 2.819 -20.506 1.00 96.69 103 ASP A C 1
ATOM 749 O O . ASP A 1 103 ? 15.560 2.441 -19.629 1.00 96.69 103 ASP A O 1
ATOM 753 N N . PHE A 1 104 ? 17.287 3.723 -20.260 1.00 95.56 104 PHE A N 1
ATOM 754 C CA . PHE A 1 104 ? 17.454 4.353 -18.955 1.00 95.56 104 PHE A CA 1
ATOM 755 C C . PHE A 1 104 ? 16.273 5.250 -18.557 1.00 95.56 104 PHE A C 1
ATOM 757 O O . PHE A 1 104 ? 16.000 5.381 -17.364 1.00 95.56 104 PHE A O 1
ATOM 764 N N . GLU A 1 105 ? 15.563 5.852 -19.516 1.00 96.94 105 GLU A N 1
ATOM 765 C CA . GLU A 1 105 ? 14.403 6.707 -19.231 1.00 96.94 105 GLU A CA 1
ATOM 766 C C . GLU A 1 105 ? 13.201 5.865 -18.780 1.00 96.94 105 GLU A C 1
ATOM 768 O O . GLU A 1 105 ? 12.561 6.176 -17.765 1.00 96.94 105 GLU A O 1
ATOM 773 N N . GLY A 1 106 ? 12.940 4.751 -19.473 1.00 96.31 106 GLY A N 1
ATOM 774 C CA . GLY A 1 106 ? 11.924 3.771 -19.089 1.00 96.31 106 GLY A CA 1
ATOM 775 C C . GLY A 1 106 ? 12.195 3.171 -17.708 1.00 96.31 106 GLY A C 1
ATOM 776 O O . GLY A 1 106 ? 11.317 3.165 -16.839 1.00 96.31 106 GLY A O 1
ATOM 777 N N . LEU A 1 107 ? 13.441 2.761 -17.447 1.00 97.12 107 LEU A N 1
ATOM 778 C CA . LEU A 1 107 ? 13.854 2.238 -16.140 1.00 97.12 107 LEU A CA 1
ATOM 779 C C . LEU A 1 107 ? 13.753 3.277 -15.014 1.00 97.12 107 LEU A C 1
ATOM 781 O O . LEU A 1 107 ? 13.326 2.941 -13.904 1.00 97.12 107 LEU A O 1
ATOM 785 N N . ALA A 1 108 ? 14.108 4.538 -15.277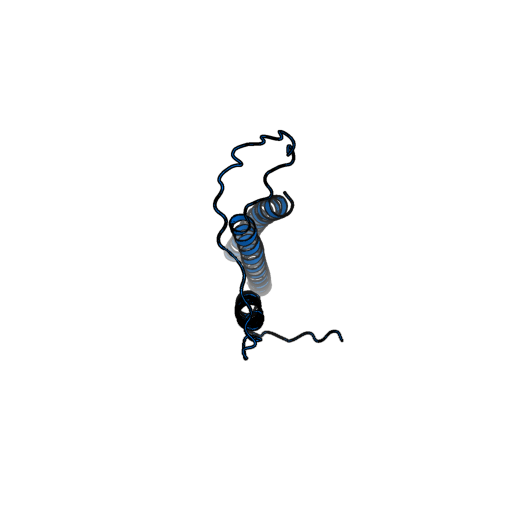 1.00 97.06 108 ALA A N 1
ATOM 786 C CA . ALA A 1 108 ? 13.955 5.619 -14.305 1.00 97.06 108 ALA A CA 1
ATOM 787 C C . ALA A 1 108 ? 12.476 5.851 -13.957 1.00 97.06 108 ALA A C 1
ATOM 789 O O . ALA A 1 108 ? 12.141 6.011 -12.782 1.00 97.06 108 ALA A O 1
ATOM 790 N N . THR A 1 109 ? 11.591 5.788 -14.955 1.00 97.50 109 THR A N 1
ATOM 791 C CA . THR A 1 109 ? 10.139 5.930 -14.772 1.00 97.50 109 THR A CA 1
ATOM 792 C C . THR A 1 109 ? 9.565 4.789 -13.929 1.00 97.50 109 THR A C 1
ATOM 794 O O . THR A 1 109 ? 8.810 5.033 -12.988 1.00 97.50 109 THR A O 1
ATOM 797 N N . LEU A 1 110 ? 9.957 3.542 -14.208 1.00 97.00 110 LEU A N 1
ATOM 798 C CA . LEU A 1 110 ? 9.534 2.385 -13.411 1.00 97.00 110 LEU A CA 1
ATOM 799 C C . LEU A 1 110 ? 10.043 2.462 -11.969 1.00 97.00 110 LEU A C 1
ATOM 801 O O . LEU A 1 110 ? 9.288 2.190 -11.039 1.00 97.00 110 LEU A O 1
ATOM 805 N N . THR A 1 111 ? 11.293 2.886 -11.777 1.00 97.25 111 THR A N 1
ATOM 806 C CA . THR A 1 111 ? 11.873 3.075 -10.440 1.00 97.25 111 THR A CA 1
ATOM 807 C C . THR A 1 111 ? 11.140 4.167 -9.659 1.00 97.25 111 THR A C 1
ATOM 809 O O . THR A 1 111 ? 10.889 3.997 -8.468 1.00 97.25 111 THR A O 1
ATOM 812 N N . ALA A 1 112 ? 10.776 5.275 -10.311 1.00 98.12 112 ALA A N 1
ATOM 813 C CA . ALA A 1 112 ? 9.995 6.339 -9.687 1.00 98.12 112 ALA A CA 1
ATOM 814 C C . ALA A 1 112 ? 8.605 5.844 -9.258 1.00 98.12 112 ALA A C 1
ATOM 816 O O . ALA A 1 112 ? 8.213 6.073 -8.120 1.00 98.12 112 ALA A O 1
ATOM 817 N N . ALA A 1 113 ? 7.914 5.088 -10.116 1.00 97.06 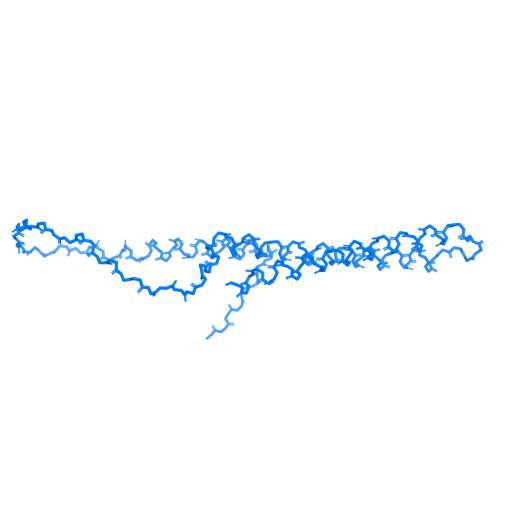113 ALA A N 1
ATOM 818 C CA . ALA A 1 113 ? 6.612 4.508 -9.787 1.00 97.06 113 ALA A CA 1
ATOM 819 C C . ALA A 1 113 ? 6.683 3.496 -8.627 1.00 97.06 113 ALA A C 1
ATOM 821 O O . ALA A 1 113 ? 5.782 3.438 -7.796 1.00 97.06 113 ALA A O 1
ATOM 822 N N . ILE A 1 114 ? 7.755 2.697 -8.547 1.00 98.12 114 ILE A N 1
ATOM 823 C CA . ILE A 1 114 ? 7.977 1.788 -7.411 1.00 98.12 114 ILE A CA 1
ATOM 824 C C . ILE A 1 114 ? 8.123 2.580 -6.108 1.00 98.12 114 ILE A C 1
ATOM 826 O O . ILE A 1 114 ? 7.525 2.191 -5.109 1.00 98.12 114 ILE A O 1
ATOM 830 N N . ARG A 1 115 ? 8.887 3.680 -6.122 1.00 98.38 115 ARG A N 1
ATOM 831 C CA . ARG A 1 115 ? 9.073 4.539 -4.943 1.00 98.38 115 ARG A CA 1
ATOM 832 C C . ARG A 1 115 ? 7.770 5.189 -4.499 1.00 98.38 115 ARG A C 1
ATOM 834 O O . ARG A 1 115 ? 7.466 5.136 -3.323 1.00 98.38 115 ARG A O 1
ATOM 841 N N . GLU A 1 116 ? 6.971 5.700 -5.431 1.00 98.12 116 GLU A N 1
ATOM 842 C CA . GLU A 1 116 ? 5.659 6.281 -5.114 1.00 98.12 116 GLU A CA 1
ATOM 843 C C . GLU A 1 116 ? 4.749 5.272 -4.391 1.00 98.12 116 GLU A C 1
ATOM 845 O O . GLU A 1 116 ? 4.155 5.591 -3.368 1.00 98.12 116 GLU A O 1
ATOM 850 N N . TYR A 1 117 ? 4.706 4.016 -4.849 1.00 97.81 117 TYR A N 1
ATOM 851 C CA . TYR A 1 117 ? 3.939 2.976 -4.154 1.00 97.81 117 TYR A CA 1
ATOM 852 C C . TYR A 1 117 ? 4.521 2.578 -2.794 1.00 97.81 117 TYR A C 1
ATOM 854 O O . TYR A 1 117 ? 3.762 2.140 -1.931 1.00 97.81 117 TYR A O 1
ATOM 862 N N . GLN A 1 118 ? 5.839 2.679 -2.611 1.00 98.12 118 GLN A N 1
ATOM 863 C CA . GLN A 1 118 ? 6.485 2.459 -1.315 1.00 98.12 118 GLN A CA 1
ATOM 864 C C . GLN A 1 118 ? 6.148 3.595 -0.345 1.00 98.12 118 GLN A C 1
ATOM 866 O O . GLN A 1 118 ? 5.735 3.316 0.773 1.00 98.12 118 GLN A O 1
ATOM 871 N N . ASP A 1 119 ? 6.204 4.847 -0.800 1.00 98.44 119 ASP A N 1
ATOM 872 C CA . ASP A 1 119 ? 5.831 6.016 -0.001 1.00 98.44 119 ASP A CA 1
ATOM 873 C C . ASP A 1 119 ? 4.350 5.939 0.428 1.00 98.44 119 ASP A C 1
ATOM 875 O O . ASP A 1 119 ? 4.016 6.147 1.594 1.00 98.44 119 ASP A O 1
ATOM 879 N N . GLU A 1 120 ? 3.445 5.557 -0.485 1.00 97.38 120 GLU A N 1
ATOM 880 C CA . GLU A 1 120 ? 2.031 5.320 -0.149 1.00 97.38 120 GLU A CA 1
ATOM 881 C C . GLU A 1 120 ? 1.843 4.183 0.868 1.00 97.38 120 GLU A C 1
ATOM 883 O O . GLU A 1 120 ? 0.919 4.219 1.688 1.00 97.38 120 GLU A O 1
ATOM 888 N N . LEU A 1 121 ? 2.683 3.149 0.799 1.00 97.81 121 LEU A N 1
ATOM 889 C CA . LEU A 1 121 ? 2.645 2.029 1.731 1.00 97.81 121 LEU A CA 1
ATOM 890 C C . LEU A 1 121 ? 3.086 2.477 3.127 1.00 97.81 121 LEU A C 1
ATOM 892 O O . LEU A 1 121 ? 2.363 2.200 4.082 1.00 97.81 121 LEU A O 1
ATOM 896 N N . ASP A 1 122 ? 4.167 3.249 3.229 1.00 98.00 122 ASP A N 1
ATOM 897 C CA . ASP A 1 122 ? 4.648 3.837 4.483 1.00 98.00 122 ASP A CA 1
ATOM 898 C C . ASP A 1 122 ? 3.584 4.762 5.114 1.00 98.00 122 ASP A C 1
ATOM 900 O O . ASP A 1 122 ? 3.316 4.702 6.318 1.00 98.00 122 ASP A O 1
ATOM 904 N N . GLU A 1 123 ? 2.894 5.582 4.311 1.00 97.75 123 GLU A N 1
ATOM 905 C CA . GLU A 1 123 ? 1.780 6.409 4.797 1.00 97.75 123 GLU A CA 1
ATOM 906 C C . GLU A 1 123 ? 0.621 5.571 5.355 1.00 97.75 123 GLU A C 1
ATOM 908 O O . GLU A 1 123 ? -0.004 5.932 6.361 1.00 97.75 123 GLU A O 1
ATOM 913 N N . LEU A 1 124 ? 0.293 4.461 4.691 1.00 97.50 124 LEU A N 1
ATOM 914 C CA . LEU A 1 124 ? -0.740 3.544 5.157 1.00 97.50 124 LEU A CA 1
ATOM 915 C C . LEU A 1 124 ? -0.312 2.808 6.428 1.00 97.50 124 LEU A C 1
ATOM 917 O O . LEU A 1 124 ? -1.156 2.633 7.304 1.00 97.50 124 LEU A O 1
ATOM 921 N N . GLU A 1 125 ? 0.960 2.438 6.566 1.00 97.50 125 GLU A N 1
ATOM 922 C CA . GLU A 1 125 ? 1.508 1.839 7.789 1.00 97.50 125 GLU A CA 1
ATOM 923 C C . GLU A 1 125 ? 1.357 2.770 8.990 1.00 97.50 125 GLU A C 1
ATOM 925 O O . GLU A 1 125 ? 0.873 2.347 10.043 1.00 97.50 125 GLU A O 1
ATOM 930 N N . MET A 1 126 ? 1.665 4.057 8.816 1.00 97.19 126 MET A N 1
ATOM 931 C CA . MET A 1 126 ? 1.472 5.055 9.870 1.00 97.19 126 MET A CA 1
ATOM 932 C C . MET A 1 126 ? 0.002 5.156 10.293 1.00 97.19 126 MET A C 1
ATOM 934 O O . MET A 1 126 ? -0.306 5.096 11.484 1.00 97.19 126 MET A O 1
ATOM 938 N N . ARG A 1 127 ? -0.933 5.220 9.334 1.00 94.88 127 ARG A N 1
ATOM 939 C CA . ARG A 1 127 ? -2.375 5.239 9.652 1.00 94.88 127 ARG A CA 1
ATOM 940 C C . ARG A 1 127 ? -2.862 3.934 10.277 1.00 94.88 127 ARG A C 1
ATOM 942 O O . ARG A 1 127 ? -3.781 3.955 11.093 1.00 94.88 127 ARG A O 1
ATOM 949 N N . TRP A 1 128 ? -2.290 2.794 9.886 1.00 96.94 128 TRP A N 1
ATOM 950 C CA . TRP A 1 128 ? -2.621 1.497 10.475 1.00 96.94 128 TRP A CA 1
ATOM 951 C C . TRP A 1 128 ? -2.232 1.461 11.953 1.00 96.94 128 TRP A C 1
ATOM 953 O O . TRP A 1 128 ? -3.053 1.051 12.774 1.00 96.94 128 TRP A O 1
ATOM 963 N N . LEU A 1 129 ? -1.036 1.957 12.294 1.00 95.50 129 LEU A N 1
ATOM 964 C CA . LEU A 1 129 ? -0.580 2.071 13.680 1.00 95.50 129 LEU A CA 1
ATOM 965 C C . LEU A 1 129 ? -1.520 2.960 14.498 1.00 95.50 129 LEU A C 1
ATOM 967 O O . LEU A 1 129 ? -2.063 2.487 15.493 1.00 95.50 129 LEU A O 1
ATOM 971 N N . GLU A 1 130 ? -1.819 4.173 14.031 1.00 93.44 130 GLU A N 1
ATOM 972 C CA . GLU A 1 130 ? -2.745 5.094 14.711 1.00 93.44 130 GLU A CA 1
ATOM 973 C C . GLU A 1 130 ? -4.138 4.470 14.934 1.00 93.44 130 GLU A C 1
ATOM 975 O O . GLU A 1 130 ? -4.711 4.551 16.024 1.00 93.44 130 GLU A O 1
ATOM 980 N N . ALA A 1 131 ? -4.686 3.795 13.917 1.00 91.06 131 ALA A N 1
ATOM 981 C CA . ALA A 1 131 ? -5.984 3.131 14.016 1.00 91.06 131 ALA A CA 1
ATOM 982 C C . ALA A 1 131 ? -5.956 1.904 14.948 1.00 91.06 131 ALA A C 1
ATOM 984 O O . ALA A 1 131 ? -6.965 1.591 15.587 1.00 91.06 131 ALA A O 1
ATOM 985 N N . SER A 1 132 ? -4.820 1.205 15.032 1.00 91.19 132 SER A N 1
ATOM 986 C CA . SER A 1 132 ? -4.622 0.076 15.945 1.00 91.19 132 SER A CA 1
ATOM 987 C C . SER A 1 132 ? -4.475 0.531 17.399 1.00 91.19 132 SER A C 1
ATOM 989 O O . SER A 1 132 ? -5.125 -0.038 18.272 1.00 91.19 132 SER A O 1
ATOM 991 N N . GLU A 1 133 ? -3.743 1.619 17.651 1.00 91.81 133 GLU A N 1
ATOM 992 C CA . GLU A 1 133 ? -3.616 2.233 18.976 1.00 91.81 133 GLU A CA 1
ATOM 993 C C . GLU A 1 133 ? -4.976 2.714 19.486 1.00 91.81 133 GLU A C 1
ATOM 995 O O . GLU A 1 133 ? -5.337 2.460 20.636 1.00 91.81 133 GLU A O 1
ATOM 1000 N N . ALA A 1 134 ? -5.788 3.315 18.608 1.00 88.19 134 ALA A N 1
ATOM 1001 C CA . ALA A 1 134 ? -7.157 3.682 18.946 1.00 88.19 134 ALA A CA 1
ATOM 1002 C C . ALA A 1 134 ? -7.982 2.467 19.406 1.00 88.19 134 ALA A C 1
ATOM 1004 O O . ALA A 1 134 ? -8.815 2.605 20.289 1.00 88.19 134 ALA A O 1
ATOM 1005 N N . LEU A 1 135 ? -7.760 1.267 18.859 1.00 86.50 135 LEU A N 1
ATOM 1006 C CA . LEU A 1 135 ? -8.483 0.060 19.284 1.00 86.50 135 LEU A CA 1
ATOM 1007 C C . LEU A 1 135 ? -8.054 -0.492 20.643 1.00 86.50 135 LEU A C 1
ATOM 1009 O O . LEU A 1 135 ? -8.847 -1.212 21.261 1.00 86.50 135 LEU A O 1
ATOM 1013 N N . GLU A 1 136 ? -6.821 -0.221 21.063 1.00 83.19 136 GLU A N 1
ATOM 1014 C CA . GLU A 1 136 ? -6.282 -0.663 22.351 1.00 83.19 136 GLU A CA 1
ATOM 1015 C C . GLU A 1 136 ? -6.649 0.285 23.504 1.00 83.19 136 GLU A C 1
ATOM 1017 O O . GLU A 1 136 ? -6.757 -0.178 24.645 1.00 83.19 136 GLU A O 1
ATOM 1022 N N . ALA A 1 137 ? -6.880 1.568 23.200 1.00 72.75 137 ALA A N 1
ATOM 1023 C CA . ALA A 1 137 ? -7.307 2.612 24.138 1.00 72.75 137 ALA A CA 1
ATOM 1024 C C . ALA A 1 137 ? -8.757 2.436 24.652 1.00 72.75 137 ALA A C 1
ATOM 1026 O O . ALA A 1 137 ? -8.968 2.598 25.879 1.00 72.75 137 ALA A O 1
#

Nearest PDB structures (foldseek):
  7vqt-assembly1_A  TM=9.048E-01  e=6.977E-01  Homo sapiens
  5n72-assembly1_A-2  TM=9.146E-01  e=1.305E+00  Legionella pneumophila
  7vqu-assembly1_A  TM=9.051E-01  e=1.081E+00  Homo sapiens
  5n6x-assembly1_A  TM=9.029E-01  e=2.022E+00  Legionella pneumophila
  8t8f-assembly1_E  TM=8.957E-01  e=6.239E+00  Saccharomyces cerevisiae W303

Secondary structure (DSSP, 8-state):
-------TTHHHHHHHHHHHHHHHHHHHSS----------------------------S-----TTHHHHHHHHHHHHHHHHHHHHHHHHHHHHHHHTS-TT-HHHHHHHHHHHHHHHHHHHHHHHHHHHHHHHHH-

Radius of gyration: 28.45 Å; Cα contacts (8 Å, |Δi|>4): 51; chains: 1; bounding box: 73×40×69 Å

Mean predicted aligned error: 17.31 Å